Protein AF-A0A7D5N879-F1 (afdb_monomer)

pLDDT: mean 85.22, std 10.02, range [53.34, 95.25]

Foldseek 3Di:
DVVLVVLVVVLVVLVVVVVPDVDALVSLQVNLVSCVVNVNLVSSLVSLVVSVVNPPPDPQSVVCNVVSHDDD

Structure (mmCIF, N/CA/C/O backbone):
data_AF-A0A7D5N879-F1
#
_entry.id   AF-A0A7D5N879-F1
#
loop_
_atom_site.group_PDB
_atom_site.id
_atom_site.type_symbol
_atom_site.label_atom_id
_atom_site.label_alt_id
_atom_site.label_comp_id
_atom_site.label_asym_id
_atom_site.label_entity_id
_atom_site.label_seq_id
_atom_site.pdbx_PDB_ins_code
_atom_site.Cartn_x
_atom_site.Cartn_y
_atom_site.Cartn_z
_atom_site.occupancy
_atom_site.B_iso_or_equiv
_atom_site.auth_seq_id
_atom_site.auth_comp_id
_atom_site.auth_asym_id
_atom_site.auth_atom_id
_atom_site.pdbx_PDB_model_num
ATOM 1 N N . MET A 1 1 ? -16.057 6.569 9.879 1.00 53.34 1 MET A N 1
ATOM 2 C CA . MET A 1 1 ? -16.561 5.181 10.019 1.00 53.34 1 MET A CA 1
ATOM 3 C C . MET A 1 1 ? -16.769 4.492 8.667 1.00 53.34 1 MET A C 1
ATOM 5 O O . MET A 1 1 ? -16.199 3.430 8.483 1.00 53.34 1 MET A O 1
ATOM 9 N N . PHE A 1 2 ? -17.457 5.094 7.685 1.00 53.47 2 PHE A N 1
ATOM 10 C CA . PHE A 1 2 ? -17.687 4.459 6.368 1.00 53.47 2 PHE A CA 1
ATOM 11 C C . PHE A 1 2 ? -16.430 4.098 5.553 1.00 53.47 2 PHE A C 1
ATOM 13 O O . PHE A 1 2 ? -16.437 3.096 4.849 1.00 53.47 2 PHE A O 1
ATOM 20 N N . GLN A 1 3 ? -15.359 4.893 5.625 1.00 58.62 3 GLN A N 1
ATOM 21 C CA . GLN A 1 3 ? -14.139 4.620 4.854 1.00 58.62 3 GLN A CA 1
ATOM 22 C C . GLN A 1 3 ? -13.267 3.525 5.486 1.00 58.62 3 GLN A C 1
ATOM 24 O O . GLN A 1 3 ? -12.751 2.680 4.769 1.00 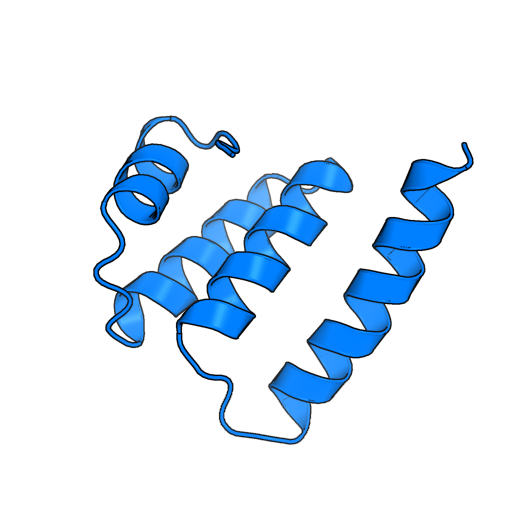58.62 3 GLN A O 1
ATOM 29 N N . GLN A 1 4 ? -13.167 3.476 6.820 1.00 58.97 4 GLN A N 1
ATOM 30 C CA . GLN A 1 4 ? -12.354 2.468 7.518 1.00 58.97 4 GLN A CA 1
ATOM 31 C C . GLN A 1 4 ? -12.864 1.041 7.284 1.00 58.97 4 GLN A C 1
ATOM 33 O O . GLN A 1 4 ? -12.055 0.149 7.064 1.00 58.97 4 GLN A O 1
ATOM 38 N N . GLY A 1 5 ? -14.189 0.837 7.254 1.00 67.25 5 GLY A N 1
ATOM 39 C CA . GLY A 1 5 ? -14.766 -0.469 6.910 1.00 67.25 5 GLY A CA 1
ATOM 40 C C . GLY A 1 5 ? -14.400 -0.909 5.489 1.00 67.25 5 GLY A C 1
ATOM 41 O O . GLY A 1 5 ? -13.941 -2.025 5.289 1.00 67.25 5 GLY A O 1
ATOM 42 N N . LYS A 1 6 ? -14.479 0.008 4.515 1.00 72.50 6 LYS A N 1
ATOM 43 C CA . LYS A 1 6 ? -14.126 -0.282 3.116 1.00 72.50 6 LYS A CA 1
ATOM 44 C C . LYS A 1 6 ? -12.637 -0.561 2.915 1.00 72.50 6 LYS A C 1
ATOM 46 O O . LYS A 1 6 ? -12.288 -1.406 2.100 1.00 72.50 6 LYS A O 1
ATOM 51 N N . PHE A 1 7 ? -11.760 0.138 3.636 1.00 74.31 7 PHE A N 1
ATOM 52 C CA . PHE A 1 7 ? -10.320 -0.114 3.563 1.00 74.31 7 PHE A CA 1
ATOM 53 C C . PHE A 1 7 ? -9.930 -1.436 4.232 1.00 74.31 7 PHE A C 1
ATOM 55 O O . PHE A 1 7 ? -9.004 -2.090 3.764 1.00 74.31 7 PHE A O 1
ATOM 62 N N . ALA A 1 8 ? -10.640 -1.856 5.284 1.00 76.62 8 ALA A N 1
ATOM 63 C CA . ALA A 1 8 ? -10.426 -3.161 5.904 1.00 76.62 8 ALA A CA 1
ATOM 64 C C . ALA A 1 8 ? -10.805 -4.300 4.946 1.00 76.62 8 ALA A C 1
ATOM 66 O O . ALA A 1 8 ? -10.021 -5.231 4.776 1.00 76.62 8 ALA A O 1
ATOM 67 N N . ASP A 1 9 ? -11.937 -4.171 4.248 1.00 78.62 9 ASP A N 1
ATOM 68 C CA . ASP A 1 9 ? -12.333 -5.127 3.212 1.00 78.62 9 ASP A CA 1
ATOM 69 C C . ASP A 1 9 ? -11.328 -5.126 2.048 1.00 78.62 9 ASP A C 1
ATOM 71 O O . ASP A 1 9 ? -10.852 -6.182 1.632 1.00 78.62 9 ASP A O 1
ATOM 75 N N . ALA A 1 10 ? -10.937 -3.940 1.560 1.00 78.62 10 ALA A N 1
ATOM 76 C CA . ALA A 1 10 ? -9.944 -3.797 0.492 1.00 78.62 10 ALA A CA 1
ATOM 77 C C . ALA A 1 10 ? -8.597 -4.430 0.866 1.00 78.62 10 ALA A C 1
ATOM 79 O O . ALA A 1 10 ? -7.988 -5.109 0.043 1.00 78.62 10 ALA A O 1
ATOM 80 N N . LYS A 1 11 ? -8.157 -4.266 2.119 1.00 82.56 11 LYS A N 1
ATOM 81 C CA . LYS A 1 11 ? -6.962 -4.927 2.642 1.00 82.56 11 LYS A CA 1
ATOM 82 C C . LYS A 1 11 ? -7.086 -6.443 2.514 1.00 82.56 11 LYS A C 1
ATOM 84 O O . LYS A 1 11 ? -6.166 -7.059 1.994 1.00 82.56 11 LYS A O 1
ATOM 89 N N . THR A 1 12 ? -8.199 -7.043 2.938 1.00 84.00 12 THR A N 1
ATOM 90 C CA . THR A 1 12 ? -8.384 -8.499 2.847 1.00 84.00 12 THR A CA 1
ATOM 91 C C . THR A 1 12 ? -8.328 -8.995 1.402 1.00 84.00 12 THR A C 1
ATOM 93 O O . THR A 1 12 ? -7.633 -9.973 1.133 1.00 84.00 12 THR A O 1
ATOM 96 N N . TYR A 1 13 ? -8.979 -8.301 0.463 1.00 80.31 13 TYR A N 1
ATOM 97 C CA . TYR A 1 13 ? -8.921 -8.668 -0.957 1.00 80.31 13 TYR A CA 1
ATOM 98 C C . TYR A 1 13 ? -7.502 -8.573 -1.529 1.00 80.31 13 TYR A C 1
ATOM 100 O O . TYR A 1 13 ? -7.052 -9.486 -2.221 1.00 80.31 13 TYR A O 1
ATOM 108 N N . ILE A 1 14 ? -6.778 -7.493 -1.223 1.00 77.12 14 ILE A N 1
ATOM 109 C CA . ILE A 1 14 ? -5.424 -7.286 -1.748 1.00 77.12 14 ILE A CA 1
ATOM 110 C C . ILE A 1 14 ? -4.425 -8.247 -1.084 1.00 77.12 14 ILE A C 1
ATOM 112 O O . ILE A 1 14 ? -3.563 -8.786 -1.768 1.00 77.12 14 ILE A O 1
ATOM 116 N N . GLU A 1 15 ? -4.554 -8.539 0.213 1.00 79.88 15 GLU A N 1
ATOM 117 C CA . GLU A 1 15 ? -3.729 -9.546 0.898 1.00 79.88 15 GLU A CA 1
ATOM 118 C C . GLU A 1 15 ? -3.932 -10.948 0.319 1.00 79.88 15 GLU A C 1
ATOM 120 O O . GLU A 1 15 ? -2.972 -11.706 0.182 1.00 79.88 15 GLU A O 1
ATOM 125 N N . GLN A 1 16 ? -5.165 -11.302 -0.044 1.00 81.75 16 GLN A N 1
ATOM 126 C CA . GLN A 1 16 ? -5.438 -12.560 -0.733 1.00 81.75 16 GLN A CA 1
ATOM 127 C C . GLN A 1 16 ? -4.797 -12.585 -2.122 1.00 81.75 16 GLN A C 1
ATOM 129 O O . GLN A 1 16 ? -4.138 -13.566 -2.452 1.00 81.75 16 GLN A O 1
ATOM 134 N N . ALA A 1 17 ? -4.916 -11.507 -2.902 1.00 78.06 17 ALA A N 1
ATOM 135 C CA . ALA A 1 17 ? -4.284 -11.406 -4.219 1.00 78.06 17 ALA A CA 1
ATOM 136 C C . ALA A 1 17 ? -2.749 -11.518 -4.141 1.00 78.06 17 ALA A C 1
ATOM 138 O O . ALA A 1 17 ? -2.144 -12.250 -4.915 1.00 78.06 17 ALA A O 1
ATOM 139 N N . VAL A 1 18 ? -2.131 -10.868 -3.149 1.00 77.31 18 VAL A N 1
ATOM 140 C CA . VAL A 1 18 ? -0.682 -10.926 -2.888 1.00 77.31 18 VAL A CA 1
ATOM 141 C C . VAL A 1 18 ? -0.199 -12.321 -2.478 1.00 77.31 18 VAL A C 1
ATOM 143 O O . VAL A 1 18 ? 0.958 -12.652 -2.716 1.00 77.31 18 VAL A O 1
ATOM 146 N N . ASN A 1 19 ? -1.057 -13.132 -1.853 1.00 76.50 19 ASN A N 1
ATOM 147 C CA . ASN A 1 19 ? -0.715 -14.488 -1.413 1.00 76.50 19 ASN A CA 1
ATOM 148 C C . ASN A 1 19 ? -1.000 -15.572 -2.464 1.00 76.50 19 ASN A C 1
ATOM 150 O O . ASN A 1 19 ? -0.448 -16.666 -2.359 1.00 76.50 19 ASN A O 1
ATOM 154 N N . LEU A 1 20 ? -1.900 -15.310 -3.415 1.00 71.75 20 LEU A N 1
ATOM 155 C CA . LEU A 1 20 ? -2.317 -16.279 -4.432 1.00 71.75 20 LEU A CA 1
ATOM 156 C C . LEU A 1 20 ? -1.478 -16.201 -5.710 1.00 71.75 20 LEU A C 1
ATOM 158 O O . LEU A 1 20 ? -1.310 -17.223 -6.369 1.00 71.75 20 LEU A O 1
ATOM 162 N N . ASP A 1 21 ? -0.954 -15.022 -6.033 1.00 69.06 21 ASP A N 1
ATOM 163 C CA . ASP A 1 21 ? -0.150 -14.772 -7.227 1.00 69.06 21 ASP A CA 1
ATOM 164 C C . ASP A 1 21 ? 1.175 -14.104 -6.869 1.00 69.06 21 ASP A C 1
ATOM 166 O O . ASP A 1 21 ? 1.369 -13.637 -5.749 1.00 69.06 21 ASP A O 1
ATOM 170 N N . GLU A 1 22 ? 2.102 -14.037 -7.824 1.00 76.06 22 GLU A N 1
ATOM 171 C CA . GLU A 1 22 ? 3.296 -13.212 -7.672 1.00 76.06 22 GLU A CA 1
ATOM 172 C C . GLU A 1 22 ? 2.888 -11.734 -7.838 1.00 76.06 22 GLU A C 1
ATOM 174 O O . GLU A 1 22 ? 2.714 -11.276 -8.968 1.00 76.06 22 GLU A O 1
ATOM 179 N N . PRO A 1 23 ? 2.715 -10.952 -6.754 1.00 78.06 23 PRO A N 1
ATOM 180 C CA . PRO A 1 23 ? 2.089 -9.638 -6.856 1.00 78.06 23 PRO A CA 1
ATOM 181 C C . PRO A 1 23 ? 2.976 -8.713 -7.667 1.00 78.06 23 PRO A C 1
ATOM 183 O O . PRO A 1 23 ? 4.179 -8.652 -7.408 1.00 78.06 23 PRO A O 1
ATOM 186 N N . ASP A 1 24 ? 2.423 -7.988 -8.630 1.00 85.50 24 ASP A N 1
ATOM 187 C CA . ASP A 1 24 ? 3.209 -6.987 -9.333 1.00 85.50 24 ASP A CA 1
ATOM 188 C C . ASP A 1 24 ? 3.605 -5.834 -8.389 1.00 85.50 24 ASP A C 1
ATOM 190 O O . ASP A 1 24 ? 3.132 -5.690 -7.254 1.00 85.50 24 ASP A O 1
ATOM 194 N N . ALA A 1 25 ? 4.550 -5.024 -8.850 1.00 90.50 25 ALA A N 1
ATOM 195 C CA . ALA A 1 25 ? 5.092 -3.939 -8.052 1.00 90.50 25 ALA A CA 1
ATOM 196 C C . ALA A 1 25 ? 4.021 -2.867 -7.728 1.00 90.50 25 ALA A C 1
ATOM 198 O O . ALA A 1 25 ? 4.065 -2.245 -6.670 1.00 90.50 25 ALA A O 1
ATOM 199 N N . VAL A 1 26 ? 3.010 -2.696 -8.584 1.00 89.81 26 VAL A N 1
ATOM 200 C CA . VAL A 1 26 ? 1.923 -1.718 -8.404 1.00 89.81 26 VAL A CA 1
ATOM 201 C C . VAL A 1 26 ? 0.931 -2.189 -7.336 1.00 89.81 26 VAL A C 1
ATOM 203 O O . VAL A 1 26 ? 0.522 -1.414 -6.474 1.00 89.81 26 VAL A O 1
ATOM 206 N N . LEU A 1 27 ? 0.598 -3.478 -7.313 1.00 89.50 27 LEU A N 1
ATOM 207 C CA . LEU A 1 27 ? -0.289 -4.079 -6.324 1.00 89.50 27 LEU A CA 1
ATOM 208 C C . LEU A 1 27 ? 0.298 -3.970 -4.913 1.00 89.50 27 LEU A C 1
ATOM 210 O O . LEU A 1 27 ? -0.418 -3.658 -3.959 1.00 89.50 27 LEU A O 1
ATOM 214 N N . LEU A 1 28 ? 1.613 -4.170 -4.782 1.00 91.69 28 LEU A N 1
ATOM 215 C CA . LEU A 1 28 ? 2.331 -3.954 -3.524 1.00 91.69 28 LEU A CA 1
ATOM 216 C C . LEU A 1 28 ? 2.274 -2.486 -3.081 1.00 91.69 28 LEU A C 1
ATOM 218 O O . LEU A 1 28 ? 2.112 -2.214 -1.893 1.00 91.69 28 LEU A O 1
ATOM 222 N N . GLU A 1 29 ? 2.359 -1.535 -4.011 1.00 92.81 29 GLU A N 1
ATOM 223 C CA . GLU A 1 29 ? 2.196 -0.117 -3.690 1.00 92.81 29 GLU A CA 1
ATOM 224 C C . GLU A 1 29 ? 0.781 0.197 -3.194 1.00 92.81 29 GLU A C 1
ATOM 226 O O . GLU A 1 29 ? 0.625 0.820 -2.144 1.00 92.81 29 GLU A O 1
ATOM 231 N N . HIS A 1 30 ? -0.245 -0.274 -3.904 1.00 91.69 30 HIS A N 1
ATOM 232 C CA . HIS A 1 30 ? -1.641 -0.071 -3.517 1.00 91.69 30 HIS A CA 1
ATOM 233 C C . HIS A 1 30 ? -1.953 -0.688 -2.151 1.00 91.69 30 HIS A C 1
ATOM 235 O O . HIS A 1 30 ? -2.686 -0.095 -1.358 1.00 91.69 30 HIS A O 1
ATOM 241 N N . LEU A 1 31 ? -1.358 -1.841 -1.829 1.00 91.00 31 LEU A N 1
ATOM 242 C CA . LEU A 1 31 ? -1.467 -2.422 -0.494 1.00 91.00 31 LEU A CA 1
ATOM 243 C C . LEU A 1 31 ? -0.865 -1.493 0.568 1.00 91.00 31 LEU A C 1
ATOM 245 O O . LEU A 1 31 ? -1.478 -1.282 1.616 1.00 91.00 31 LEU A O 1
ATOM 249 N N . GLY A 1 32 ? 0.293 -0.891 0.285 1.00 92.88 32 GLY A N 1
ATOM 250 C CA . GLY A 1 32 ? 0.903 0.116 1.150 1.00 92.88 32 GLY A CA 1
ATOM 251 C C . GLY A 1 32 ? -0.001 1.334 1.369 1.00 92.88 32 GLY A C 1
ATOM 252 O O . GLY A 1 32 ? -0.203 1.761 2.507 1.00 92.88 32 GLY A O 1
ATOM 253 N N . ASP A 1 33 ? -0.634 1.830 0.306 1.00 92.81 33 ASP A N 1
ATOM 254 C CA . ASP A 1 33 ? -1.581 2.945 0.375 1.00 92.81 33 ASP A CA 1
ATOM 255 C C . ASP A 1 33 ? -2.805 2.605 1.242 1.00 92.81 33 ASP A C 1
ATOM 257 O O . ASP A 1 33 ? -3.215 3.402 2.089 1.00 92.81 33 ASP A O 1
ATOM 261 N N . VAL A 1 34 ? -3.363 1.398 1.094 1.00 91.50 34 VAL A N 1
ATOM 262 C CA . VAL A 1 34 ? -4.480 0.916 1.924 1.00 91.50 34 VAL A CA 1
ATOM 263 C C . VAL A 1 34 ? -4.074 0.827 3.393 1.00 91.50 34 VAL A C 1
ATOM 265 O O . VAL A 1 34 ? -4.812 1.298 4.261 1.00 91.50 34 VAL A O 1
ATOM 268 N N . TYR A 1 35 ? -2.888 0.290 3.687 1.00 92.62 35 TYR A N 1
ATOM 269 C CA . TYR A 1 35 ? -2.357 0.250 5.049 1.00 92.62 35 TYR A CA 1
ATOM 270 C C . TYR A 1 35 ? -2.184 1.648 5.647 1.00 92.62 35 TYR A C 1
ATOM 272 O O . TYR A 1 35 ? -2.573 1.875 6.795 1.00 92.62 35 TYR A O 1
ATOM 280 N N . TYR A 1 36 ? -1.716 2.614 4.855 1.00 92.75 36 TYR A N 1
ATOM 281 C CA . TYR A 1 36 ? -1.610 4.004 5.288 1.00 92.75 36 TYR A CA 1
ATOM 282 C C . TYR A 1 36 ? -2.985 4.594 5.642 1.00 92.75 36 TYR A C 1
ATOM 284 O O . TYR A 1 36 ? -3.152 5.188 6.707 1.00 92.75 36 TYR A O 1
ATOM 292 N N . LYS A 1 37 ? -4.004 4.387 4.793 1.00 89.69 37 LYS A N 1
ATO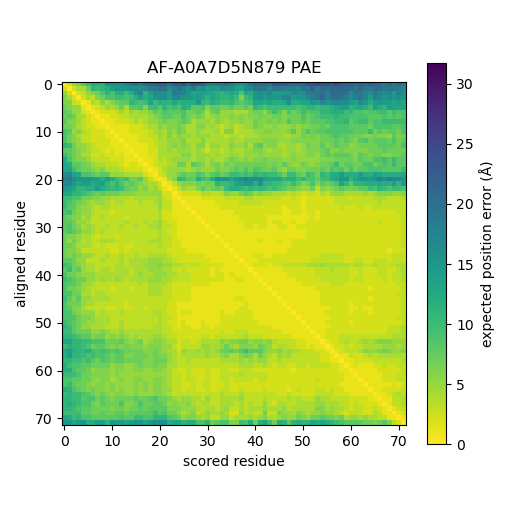M 293 C CA . LYS A 1 37 ? -5.385 4.854 5.046 1.00 89.69 37 LYS A CA 1
ATOM 294 C C . LYS A 1 37 ? -6.050 4.161 6.244 1.00 89.69 37 LYS A C 1
ATOM 296 O O . LYS A 1 37 ? -6.999 4.703 6.812 1.00 89.69 37 LYS A O 1
ATOM 301 N N . LEU A 1 38 ? -5.546 2.995 6.648 1.00 88.94 38 LEU A N 1
ATOM 302 C CA . LEU A 1 38 ? -5.934 2.278 7.866 1.00 88.94 38 LEU A CA 1
ATOM 303 C C . LEU A 1 38 ? -5.166 2.731 9.121 1.00 88.94 38 LEU A C 1
ATOM 305 O O . LEU A 1 38 ? -5.313 2.106 10.169 1.0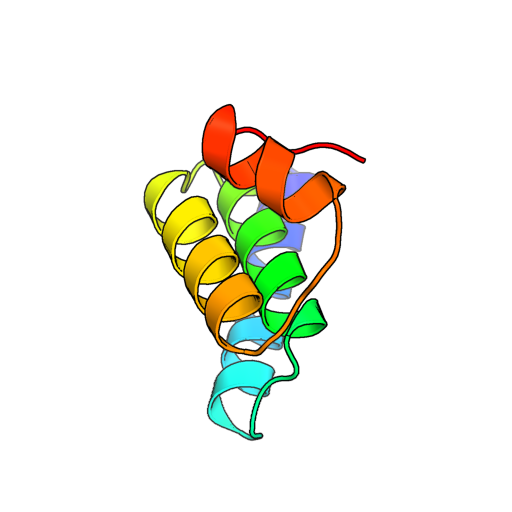0 88.94 38 LEU A O 1
ATOM 309 N N . ASN A 1 39 ? -4.385 3.815 9.040 1.00 89.19 39 ASN A N 1
ATOM 310 C CA . ASN A 1 39 ? -3.475 4.295 10.088 1.00 89.19 39 ASN A CA 1
ATOM 311 C C . ASN A 1 39 ? -2.347 3.311 10.456 1.00 89.19 39 ASN A C 1
ATOM 313 O O . ASN A 1 39 ? -1.677 3.497 11.472 1.00 89.19 39 ASN A O 1
ATOM 317 N N . ASP A 1 40 ? -2.078 2.300 9.628 1.00 91.56 40 ASP A N 1
ATOM 318 C CA . ASP A 1 40 ? -0.957 1.375 9.809 1.00 91.56 40 ASP A CA 1
ATOM 319 C C . ASP A 1 40 ? 0.233 1.815 8.945 1.00 91.56 40 ASP A C 1
ATOM 321 O O . ASP A 1 40 ? 0.572 1.238 7.908 1.00 91.56 40 ASP A O 1
ATOM 325 N N . LYS A 1 41 ? 0.861 2.910 9.380 1.00 92.50 41 LYS A N 1
ATOM 326 C CA . LYS A 1 41 ? 1.985 3.543 8.679 1.00 92.50 41 LYS A CA 1
ATOM 327 C C . LYS A 1 41 ? 3.200 2.615 8.554 1.00 92.50 41 LYS A C 1
ATOM 329 O O . LYS A 1 41 ? 3.908 2.659 7.553 1.00 92.50 41 LYS A O 1
ATOM 334 N N . GLN A 1 42 ? 3.438 1.764 9.555 1.00 92.62 42 GLN A N 1
ATOM 335 C CA . GLN A 1 42 ? 4.551 0.811 9.529 1.00 92.62 42 GLN A CA 1
ATOM 336 C C . GLN A 1 42 ? 4.394 -0.182 8.382 1.00 92.62 42 GLN A C 1
ATOM 338 O O . GLN A 1 42 ? 5.321 -0.345 7.586 1.00 92.62 42 GLN A O 1
ATOM 343 N N . LYS A 1 43 ? 3.210 -0.790 8.250 1.00 91.31 43 LYS A N 1
ATOM 344 C CA . LYS A 1 43 ? 2.946 -1.692 7.130 1.00 91.31 43 LYS A CA 1
ATOM 345 C C . LYS A 1 43 ? 2.909 -0.969 5.793 1.00 91.31 43 LYS A C 1
ATOM 347 O O . LYS A 1 43 ? 3.394 -1.527 4.814 1.00 91.31 43 LYS A O 1
ATOM 352 N N . ALA A 1 44 ? 2.415 0.268 5.744 1.00 94.56 44 ALA A N 1
ATOM 353 C CA . ALA A 1 44 ? 2.453 1.067 4.521 1.00 94.56 44 ALA A CA 1
ATOM 354 C C . ALA A 1 44 ? 3.875 1.153 3.944 1.00 94.56 44 ALA A C 1
ATOM 356 O O . ALA A 1 44 ? 4.120 0.759 2.804 1.00 94.56 44 ALA A O 1
ATOM 357 N N . VAL A 1 45 ? 4.832 1.561 4.783 1.00 94.75 45 VAL A N 1
ATOM 358 C CA . VAL A 1 45 ? 6.246 1.676 4.409 1.00 94.75 45 VAL A CA 1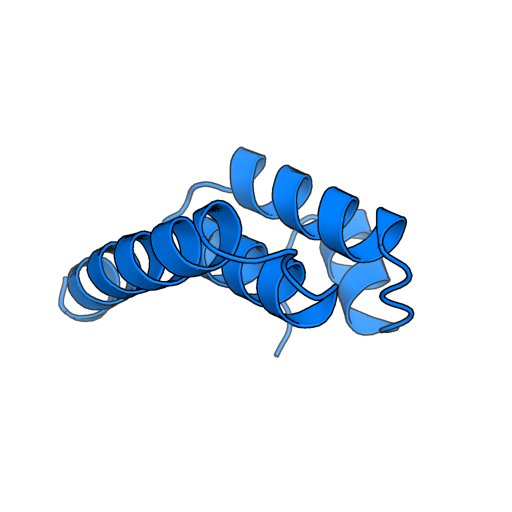
ATOM 359 C C . VAL A 1 45 ? 6.848 0.318 4.042 1.00 94.75 45 VAL A C 1
ATOM 361 O O . VAL A 1 45 ? 7.639 0.234 3.103 1.00 94.75 45 VAL A O 1
ATOM 364 N N . GLU A 1 46 ? 6.484 -0.756 4.745 1.00 94.56 46 GLU A N 1
ATOM 365 C CA . GLU A 1 46 ? 6.937 -2.111 4.413 1.00 94.56 46 GLU A CA 1
ATOM 366 C C . GLU A 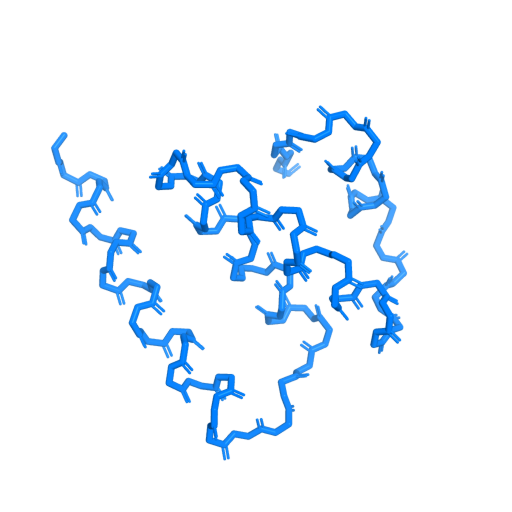1 46 ? 6.534 -2.512 2.986 1.00 94.56 46 GLU A C 1
ATOM 368 O O . GLU A 1 46 ? 7.374 -2.965 2.205 1.00 94.56 46 GLU A O 1
ATOM 373 N N . TYR A 1 47 ? 5.268 -2.310 2.621 1.00 93.94 47 TYR A N 1
ATOM 374 C CA . TYR A 1 47 ? 4.760 -2.676 1.300 1.00 93.94 47 TYR A CA 1
ATOM 375 C C . TYR A 1 47 ? 5.255 -1.748 0.190 1.00 93.94 47 TYR A C 1
ATOM 377 O O . TYR A 1 47 ? 5.601 -2.231 -0.887 1.00 93.94 47 TYR A O 1
ATOM 385 N N . TRP A 1 48 ? 5.426 -0.455 0.466 1.00 95.25 48 TRP A N 1
ATOM 386 C CA . TRP A 1 48 ? 6.095 0.459 -0.459 1.00 95.25 48 TRP A CA 1
ATOM 387 C C . TRP A 1 48 ? 7.550 0.050 -0.737 1.00 95.25 48 TRP A C 1
ATOM 389 O O . TRP A 1 48 ? 7.997 0.088 -1.882 1.00 95.25 48 TRP A O 1
ATOM 399 N N . LYS A 1 49 ? 8.290 -0.432 0.273 1.00 94.44 49 LYS A N 1
ATOM 400 C CA . LYS A 1 49 ? 9.645 -0.980 0.069 1.00 94.44 49 LYS A CA 1
ATOM 401 C C . LYS A 1 49 ? 9.632 -2.259 -0.766 1.00 94.44 49 LYS A C 1
ATOM 403 O O . LYS A 1 49 ? 10.500 -2.425 -1.619 1.00 94.44 49 LYS A O 1
ATOM 408 N N . LYS A 1 50 ? 8.662 -3.155 -0.544 1.00 92.94 50 LYS A N 1
ATOM 409 C CA . LYS A 1 50 ? 8.495 -4.374 -1.360 1.00 92.94 50 LYS A CA 1
ATOM 410 C C . LYS A 1 50 ? 8.181 -4.033 -2.817 1.00 92.94 50 LYS A C 1
ATOM 412 O O . LYS A 1 50 ? 8.767 -4.629 -3.713 1.00 92.94 50 LYS A O 1
ATOM 417 N N . SER A 1 51 ? 7.308 -3.053 -3.035 1.00 94.00 51 SER A N 1
ATOM 418 C CA . SER A 1 51 ? 6.990 -2.503 -4.354 1.00 94.00 51 SER A CA 1
ATOM 419 C C . SER A 1 51 ? 8.249 -1.993 -5.067 1.00 94.00 51 SER A C 1
ATOM 421 O O . SER A 1 51 ? 8.567 -2.447 -6.167 1.00 94.00 51 SER A O 1
ATOM 423 N N . LEU A 1 52 ? 9.044 -1.154 -4.394 1.00 93.31 52 LEU A N 1
ATOM 424 C CA . LEU A 1 52 ? 10.304 -0.634 -4.935 1.00 93.31 52 LEU A CA 1
ATOM 425 C C . LEU A 1 52 ? 11.290 -1.764 -5.273 1.00 93.31 52 LEU A C 1
ATOM 427 O O . LEU A 1 52 ? 11.877 -1.782 -6.353 1.00 93.31 52 LEU A O 1
ATOM 431 N N . ALA A 1 53 ? 11.440 -2.746 -4.379 1.00 92.12 53 ALA A N 1
ATOM 432 C CA . ALA A 1 53 ? 12.319 -3.898 -4.589 1.00 92.12 53 ALA A CA 1
ATOM 433 C C . ALA A 1 53 ? 11.891 -4.777 -5.776 1.00 92.12 53 ALA A C 1
ATOM 435 O O . ALA A 1 53 ? 12.734 -5.434 -6.384 1.00 92.12 53 ALA A O 1
ATOM 436 N N . LYS A 1 54 ? 10.600 -4.768 -6.130 1.00 90.81 54 LYS A N 1
ATOM 437 C CA . LYS A 1 54 ? 10.055 -5.488 -7.286 1.00 90.81 54 LYS A CA 1
ATOM 438 C C . LYS A 1 54 ? 10.172 -4.707 -8.603 1.00 90.81 54 LYS A C 1
ATOM 440 O O . LYS A 1 54 ? 9.724 -5.181 -9.642 1.00 90.81 54 LYS A O 1
ATOM 445 N N . GLY A 1 55 ? 10.810 -3.537 -8.572 1.00 90.00 55 GLY A N 1
ATOM 446 C CA . GLY A 1 55 ? 11.086 -2.721 -9.752 1.00 90.00 55 GLY A CA 1
ATOM 447 C C . GLY A 1 55 ? 10.051 -1.633 -10.016 1.00 90.00 55 GLY A C 1
ATOM 448 O O . GLY A 1 55 ? 10.037 -1.088 -11.117 1.00 90.00 55 GLY A O 1
ATOM 449 N N . ASN A 1 56 ? 9.200 -1.295 -9.039 1.00 89.69 56 ASN A N 1
ATOM 450 C CA . ASN A 1 56 ? 8.359 -0.110 -9.165 1.00 89.69 56 ASN A CA 1
ATOM 451 C C . ASN A 1 56 ? 9.253 1.137 -9.215 1.00 89.69 56 ASN A C 1
ATOM 453 O O . ASN A 1 56 ? 9.947 1.458 -8.251 1.00 89.69 56 ASN A O 1
ATOM 457 N N . SER A 1 57 ? 9.247 1.814 -10.359 1.00 88.81 57 SER A N 1
ATOM 458 C CA . SER A 1 57 ? 10.028 3.023 -10.610 1.00 88.81 57 SER A CA 1
ATOM 459 C C . SER A 1 57 ? 9.187 4.297 -10.524 1.00 88.81 57 SER A C 1
ATOM 461 O O . SER A 1 57 ? 9.596 5.324 -11.069 1.00 88.81 57 SER A O 1
ATOM 463 N N . ASP A 1 58 ? 8.002 4.240 -9.910 1.00 88.75 58 ASP A N 1
ATOM 464 C CA . ASP A 1 58 ? 7.140 5.404 -9.758 1.00 88.75 58 ASP A CA 1
ATOM 465 C C . ASP A 1 58 ? 7.839 6.468 -8.884 1.00 88.75 58 ASP A C 1
ATOM 467 O O . ASP A 1 58 ? 8.203 6.207 -7.729 1.00 88.75 58 ASP A O 1
ATOM 471 N N . PRO A 1 59 ? 8.043 7.694 -9.397 1.00 88.06 59 PRO A N 1
ATOM 472 C CA . PRO A 1 59 ? 8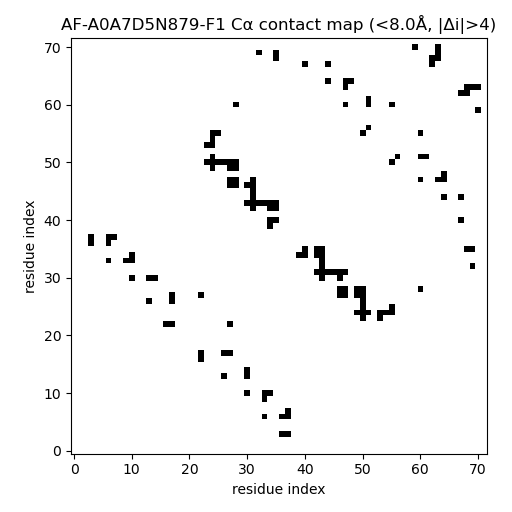.615 8.78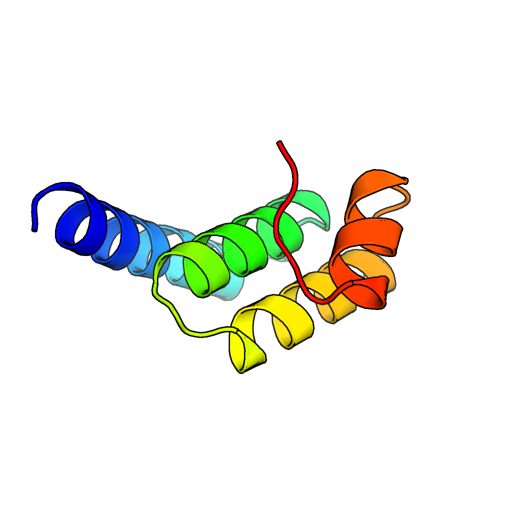2 -8.613 1.00 88.06 59 PRO A CA 1
ATOM 473 C C . PRO A 1 59 ? 7.802 9.118 -7.355 1.00 88.06 59 PRO A C 1
ATOM 475 O O . PRO A 1 59 ? 8.367 9.601 -6.369 1.00 88.06 59 PRO A O 1
ATOM 478 N N . THR A 1 60 ? 6.485 8.892 -7.372 1.00 90.12 60 THR A N 1
ATOM 479 C CA . THR A 1 60 ? 5.617 9.108 -6.210 1.00 90.12 60 THR A CA 1
ATOM 480 C C . THR A 1 60 ? 5.887 8.089 -5.113 1.00 90.12 60 THR A C 1
ATOM 482 O O . THR A 1 60 ? 5.941 8.491 -3.954 1.00 90.12 60 THR A O 1
ATOM 485 N N . LEU A 1 61 ? 6.191 6.828 -5.436 1.00 92.00 61 LEU A N 1
ATOM 486 C CA . LEU A 1 61 ? 6.577 5.813 -4.450 1.00 92.00 61 LEU A CA 1
ATOM 487 C C . LEU A 1 61 ? 7.825 6.224 -3.659 1.00 92.00 61 LEU A C 1
ATOM 489 O O . LEU A 1 61 ? 7.873 6.095 -2.434 1.00 92.00 61 LEU A O 1
ATOM 493 N N . GLN A 1 62 ? 8.828 6.774 -4.346 1.00 89.81 62 GLN A N 1
ATOM 494 C CA . GLN A 1 62 ? 10.046 7.265 -3.699 1.00 8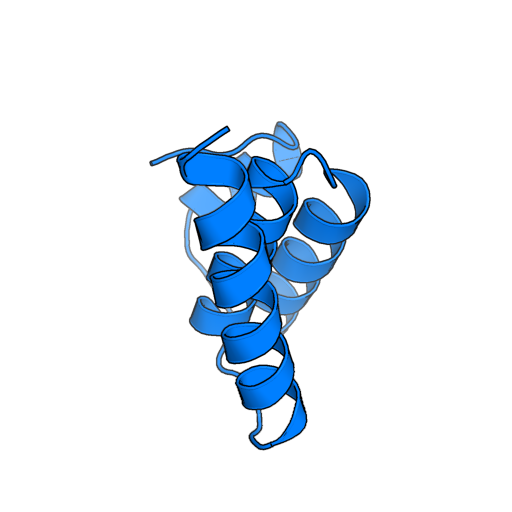9.81 62 GLN A CA 1
ATOM 495 C C . GLN A 1 62 ? 9.737 8.416 -2.726 1.00 89.81 62 GLN A C 1
ATOM 497 O O . GLN A 1 62 ? 10.290 8.464 -1.628 1.00 89.81 62 GLN A O 1
ATOM 502 N N . ARG A 1 63 ? 8.824 9.323 -3.101 1.00 92.56 63 ARG A N 1
ATOM 503 C CA . ARG A 1 63 ? 8.355 10.409 -2.221 1.00 92.56 63 ARG A CA 1
ATOM 504 C C . ARG A 1 63 ? 7.569 9.865 -1.033 1.00 92.56 63 ARG A C 1
ATOM 506 O O . ARG A 1 63 ? 7.856 10.249 0.096 1.00 92.56 63 ARG A O 1
ATOM 513 N N . LYS A 1 64 ? 6.663 8.908 -1.270 1.00 92.19 64 LYS A N 1
ATOM 514 C CA . LYS A 1 64 ? 5.895 8.224 -0.222 1.00 92.19 64 LYS A CA 1
ATOM 515 C C . LYS A 1 64 ? 6.812 7.601 0.830 1.00 92.19 64 LYS A C 1
ATOM 517 O O . LYS A 1 64 ? 6.547 7.727 2.018 1.00 92.19 64 LYS A O 1
ATOM 522 N N . LEU A 1 65 ? 7.914 6.980 0.407 1.00 91.19 65 LEU A N 1
ATOM 523 C CA . LEU A 1 65 ? 8.914 6.392 1.303 1.00 91.19 65 LEU A CA 1
ATOM 524 C C . LEU A 1 65 ? 9.756 7.427 2.057 1.00 91.19 65 LEU A C 1
ATOM 526 O O . LEU A 1 65 ? 10.046 7.209 3.230 1.00 91.19 65 LEU A O 1
ATOM 530 N N . ASN A 1 66 ? 10.150 8.522 1.406 1.00 91.50 66 ASN A N 1
ATOM 531 C CA . ASN A 1 66 ? 10.977 9.561 2.028 1.00 91.50 66 ASN A CA 1
ATOM 532 C C . ASN A 1 66 ? 10.207 10.351 3.090 1.00 91.50 66 ASN A C 1
ATOM 534 O O . ASN A 1 66 ? 10.711 10.572 4.188 1.00 91.50 66 ASN A O 1
ATOM 538 N N . ASP A 1 67 ? 8.981 10.744 2.759 1.00 91.69 67 ASP A N 1
ATOM 539 C CA . ASP A 1 67 ? 8.123 11.545 3.632 1.00 91.69 67 ASP A CA 1
ATOM 540 C C . ASP A 1 67 ? 7.257 10.654 4.543 1.00 91.69 67 ASP A C 1
ATOM 542 O O . ASP A 1 67 ? 6.506 11.136 5.396 1.00 91.69 67 ASP A O 1
ATOM 546 N N . GLU A 1 68 ? 7.358 9.332 4.354 1.00 90.44 68 GLU A N 1
ATOM 547 C CA . GLU A 1 68 ? 6.521 8.300 4.963 1.00 90.44 68 GLU A CA 1
ATOM 548 C C . GLU A 1 68 ? 5.024 8.665 4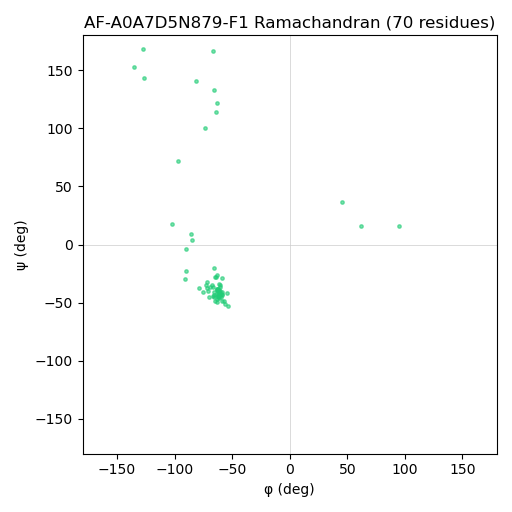.906 1.00 90.44 68 GLU A C 1
ATOM 550 O O . GLU A 1 68 ? 4.266 8.427 5.844 1.00 90.44 68 GLU A O 1
ATOM 555 N N . THR A 1 69 ? 4.575 9.306 3.832 1.00 89.00 69 THR A N 1
ATOM 556 C CA . THR A 1 69 ? 3.214 9.833 3.718 1.00 89.00 69 THR A CA 1
ATOM 557 C C . THR A 1 69 ? 2.613 9.500 2.369 1.00 89.00 69 THR A C 1
ATOM 559 O O . THR A 1 69 ? 3.320 9.307 1.388 1.00 89.00 69 THR A O 1
ATOM 562 N N . TRP A 1 70 ? 1.291 9.403 2.320 1.00 87.00 70 TRP A N 1
ATOM 563 C CA . TRP A 1 70 ? 0.594 9.103 1.080 1.00 87.00 70 TRP A CA 1
ATOM 564 C C . TRP A 1 70 ? 0.422 10.357 0.213 1.00 87.00 70 TRP A C 1
ATOM 566 O O . TRP A 1 70 ? 0.086 11.427 0.725 1.00 87.00 70 TRP A O 1
ATOM 576 N N . TYR A 1 71 ? 0.588 10.176 -1.097 1.00 84.12 71 TYR A N 1
ATOM 577 C CA . TYR A 1 71 ? 0.332 11.161 -2.148 1.00 84.12 71 TYR A CA 1
ATOM 578 C C . TYR A 1 71 ? -0.614 10.549 -3.188 1.00 84.12 71 TYR A C 1
ATOM 580 O O . TYR A 1 71 ? -0.511 9.348 -3.453 1.00 84.12 71 TYR A O 1
ATOM 588 N N . GLU A 1 72 ? -1.519 11.372 -3.723 1.00 72.88 72 GLU A N 1
ATOM 589 C CA . GLU A 1 72 ? -2.422 11.028 -4.836 1.00 72.88 72 GLU A CA 1
ATOM 590 C C . GLU A 1 72 ? -1.745 11.219 -6.194 1.00 72.88 72 GLU A C 1
ATOM 592 O O . GLU A 1 72 ? -0.931 12.170 -6.311 1.00 72.88 72 GLU A O 1
#

Nearest PDB structures (foldseek):
  1na3-assembly1_A  TM=8.693E-01  e=1.790E-03  unidentified
  1na3-assembly2_B  TM=8.648E-01  e=2.133E-03  unidentified
  8ump-assembly1_A  TM=8.620E-01  e=1.161E-02  synthetic construct
  5a31-assembly1_J  TM=8.518E-01  e=2.341E-02  Homo sapiens
  4ui9-assembly1_J  TM=8.518E-01  e=2.341E-02  Homo sapiens

Radius of gyration: 11.56 Å; Cα contacts (8 Å, |Δi|>4): 76; chains: 1; bounding box: 30×28×21 Å

Sequence (72 aa):
MFQQGKFADAKTYIEQAVNLDEPDAVLLEHLGDVYYKLNDKQKAVEYWKKSLAKGNSDPTLQRKLNDETWYE

Mean predicted aligned error: 5.05 Å

Secondary structure (DSSP, 8-state):
-HHHHHHHHHHHHHHHHHHHS---HHHHHHHHHHHHHTT-HHHHHHHHHHHHHTT---HHHHHHHHTTS---

Solvent-accessible surface area (backbone atoms only — not comparable to full-atom values): 3985 Å² total; per-residue (Å²): 112,78,62,57,57,53,41,53,54,50,45,54,56,49,53,49,49,50,73,75,46,86,59,52,27,64,58,31,34,52,48,9,52,40,28,40,76,68,72,35,55,68,56,11,50,52,26,39,51,51,8,42,75,62,65,45,79,56,72,63,58,57,48,26,61,75,70,70,42,92,79,135